Protein AF-A0A9D6K7U7-F1 (afdb_monomer)

Mean predicted aligned error: 4.44 Å

Sequence (67 aa):
MRLEKIHLKKNARYIIERILELGNLDAIYWLQMAYSSQNIIETLNTSRAVSKRSRIFWKLWFGVEDA

Nearest PDB structures (foldseek):
  1tro-assembly1_C  TM=3.731E-01  e=6.271E+00  Escherichia coli str. K-12 substr. W3110

Radius of gyration: 12.05 Å; Cα contacts (8 Å, |Δi|>4): 41; chains: 1; bounding box: 40×22×26 Å

Structure (mmCIF, N/CA/C/O backbone):
data_AF-A0A9D6K7U7-F1
#
_entry.id   AF-A0A9D6K7U7-F1
#
loop_
_atom_site.group_PDB
_atom_site.id
_atom_site.type_symbol
_atom_site.label_atom_id
_atom_site.label_alt_id
_atom_site.label_comp_id
_atom_site.label_asym_id
_atom_site.label_entity_id
_atom_site.label_seq_id
_atom_site.pdbx_PDB_ins_code
_atom_site.Cartn_x
_atom_site.Cartn_y
_atom_site.Cartn_z
_atom_site.occupancy
_atom_site.B_iso_or_equiv
_atom_site.auth_seq_id
_atom_site.auth_comp_id
_atom_site.auth_asym_id
_atom_site.auth_atom_id
_atom_site.pdbx_PDB_model_n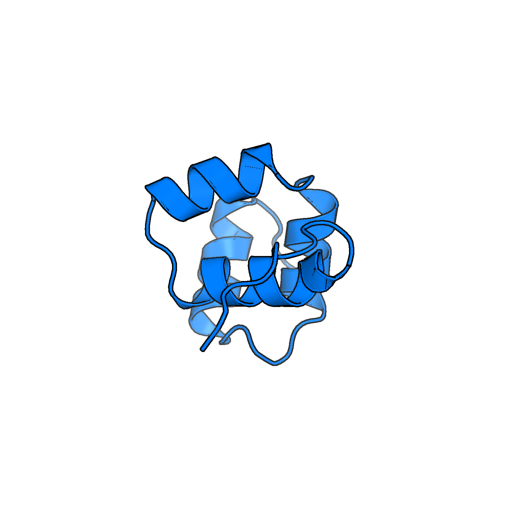um
ATOM 1 N N . MET A 1 1 ? 23.212 -9.169 -5.675 1.00 46.28 1 MET A N 1
ATOM 2 C CA . MET A 1 1 ? 21.745 -9.311 -5.792 1.00 46.28 1 MET A CA 1
ATOM 3 C C . MET A 1 1 ? 21.331 -8.758 -7.145 1.00 46.28 1 MET A C 1
ATOM 5 O O . MET A 1 1 ? 21.487 -7.566 -7.369 1.00 46.28 1 MET A O 1
ATOM 9 N N . ARG A 1 2 ? 20.927 -9.616 -8.087 1.00 57.22 2 ARG A N 1
ATOM 10 C CA . ARG A 1 2 ? 20.495 -9.175 -9.417 1.00 57.22 2 ARG A CA 1
ATOM 11 C C . ARG A 1 2 ? 19.023 -8.771 -9.288 1.00 57.22 2 ARG A C 1
ATOM 13 O O . ARG A 1 2 ? 18.194 -9.618 -8.973 1.00 57.22 2 ARG A O 1
ATOM 20 N N . LEU A 1 3 ? 18.715 -7.482 -9.438 1.00 56.91 3 LEU A N 1
ATOM 21 C CA . LEU A 1 3 ? 17.342 -6.961 -9.492 1.00 56.91 3 LEU A CA 1
ATOM 22 C C . LEU A 1 3 ? 16.728 -7.352 -10.844 1.00 56.91 3 LEU A C 1
ATOM 24 O O . LEU A 1 3 ? 16.451 -6.512 -11.696 1.00 56.91 3 LEU A O 1
ATOM 28 N N . GLU A 1 4 ? 16.620 -8.654 -11.094 1.00 62.19 4 GLU A N 1
ATOM 29 C CA . GLU A 1 4 ? 15.925 -9.159 -12.266 1.00 62.19 4 GLU A CA 1
ATOM 30 C C . GLU A 1 4 ? 14.472 -8.682 -12.173 1.00 62.19 4 GLU A C 1
ATOM 32 O O . GLU A 1 4 ? 13.827 -8.829 -11.136 1.00 62.19 4 GLU A O 1
ATOM 37 N N . LYS A 1 5 ? 14.030 -8.004 -13.238 1.00 75.62 5 LYS A N 1
ATOM 38 C CA . LYS A 1 5 ? 12.738 -7.325 -13.425 1.00 75.62 5 LYS A CA 1
ATOM 39 C C . LYS A 1 5 ? 11.671 -7.731 -12.400 1.00 75.62 5 LYS A C 1
ATOM 41 O O . LYS A 1 5 ? 11.081 -8.809 -12.490 1.00 75.62 5 LYS A O 1
ATOM 46 N N . ILE A 1 6 ? 11.373 -6.833 -11.460 1.00 78.75 6 ILE A N 1
ATOM 47 C CA . ILE A 1 6 ? 10.253 -7.016 -10.535 1.00 78.75 6 ILE A CA 1
ATOM 48 C C . ILE A 1 6 ? 8.964 -7.099 -11.361 1.00 78.75 6 ILE A C 1
ATOM 50 O O . ILE A 1 6 ? 8.530 -6.124 -11.973 1.00 78.75 6 ILE A O 1
ATOM 54 N N . HIS A 1 7 ? 8.328 -8.271 -11.369 1.00 87.94 7 HIS A N 1
ATOM 55 C CA . HIS A 1 7 ? 7.015 -8.427 -11.985 1.00 87.94 7 HIS A CA 1
ATOM 56 C C . HIS A 1 7 ? 5.956 -7.743 -11.114 1.00 87.94 7 HIS A C 1
ATOM 58 O O . HIS A 1 7 ? 5.538 -8.298 -10.097 1.00 87.94 7 HIS A O 1
ATOM 64 N N . LEU A 1 8 ? 5.510 -6.556 -11.531 1.00 88.69 8 LEU A N 1
ATOM 65 C CA . LEU A 1 8 ? 4.581 -5.714 -10.765 1.00 88.69 8 LEU A CA 1
ATOM 66 C C . LEU A 1 8 ? 3.270 -6.435 -10.428 1.00 88.69 8 LEU A C 1
ATOM 68 O O . LEU A 1 8 ? 2.823 -6.419 -9.290 1.00 88.69 8 LEU A O 1
ATOM 72 N N . LYS A 1 9 ? 2.696 -7.166 -11.389 1.00 89.06 9 LYS A N 1
ATOM 73 C CA . LYS A 1 9 ? 1.450 -7.917 -11.162 1.00 8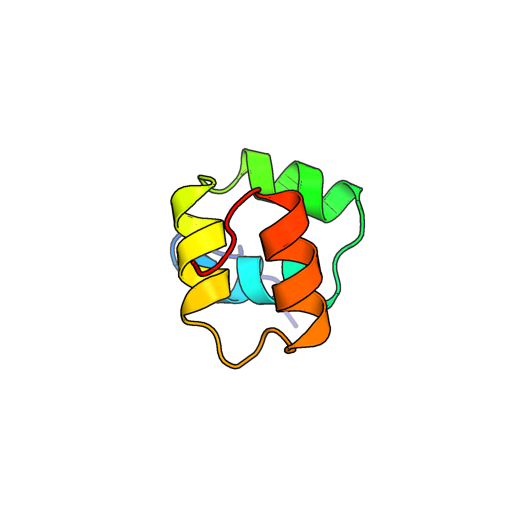9.06 9 LYS A CA 1
ATOM 74 C C . LYS A 1 9 ? 1.640 -9.113 -10.225 1.00 89.06 9 LYS A C 1
ATOM 76 O O . LYS A 1 9 ? 0.862 -9.294 -9.298 1.00 89.06 9 LYS A O 1
ATOM 81 N N . LYS A 1 10 ? 2.689 -9.918 -10.443 1.00 90.94 10 LYS A N 1
ATOM 82 C CA . LYS A 1 10 ? 2.952 -11.132 -9.645 1.00 90.94 10 LYS A CA 1
ATOM 83 C C . LYS A 1 10 ? 3.285 -10.797 -8.190 1.00 90.94 10 LYS A C 1
ATOM 85 O O . LYS A 1 10 ? 2.932 -11.553 -7.295 1.00 90.94 10 LYS A O 1
ATOM 90 N N . ASN A 1 11 ? 3.953 -9.668 -7.967 1.00 93.62 11 ASN A N 1
ATOM 91 C CA . ASN A 1 11 ? 4.422 -9.248 -6.650 1.00 93.62 11 ASN A CA 1
ATOM 92 C C . ASN A 1 11 ? 3.586 -8.103 -6.057 1.00 93.62 11 ASN A C 1
ATOM 94 O O . ASN A 1 11 ? 4.047 -7.450 -5.123 1.00 93.62 11 ASN A O 1
ATOM 98 N N . ALA A 1 12 ? 2.378 -7.859 -6.580 1.00 95.12 12 ALA A N 1
ATOM 99 C CA . ALA A 1 12 ? 1.557 -6.698 -6.235 1.00 95.12 12 ALA A CA 1
ATOM 100 C C . ALA A 1 12 ? 1.374 -6.534 -4.719 1.00 95.12 12 ALA A C 1
ATOM 102 O O . ALA A 1 12 ? 1.701 -5.481 -4.183 1.00 95.12 12 ALA A O 1
ATOM 103 N N . ARG A 1 13 ? 0.952 -7.600 -4.018 1.00 95.94 13 ARG A N 1
ATOM 104 C CA . ARG A 1 13 ? 0.768 -7.587 -2.555 1.00 95.94 13 ARG A CA 1
ATOM 105 C C . ARG A 1 13 ? 2.031 -7.117 -1.833 1.00 95.94 13 ARG A C 1
ATOM 107 O O . ARG A 1 13 ? 1.965 -6.168 -1.067 1.00 95.94 13 ARG A O 1
ATOM 114 N N . TYR A 1 14 ? 3.176 -7.735 -2.118 1.00 95.69 14 TYR A N 1
ATOM 115 C CA . TYR A 1 14 ? 4.436 -7.387 -1.459 1.00 95.69 14 TYR A CA 1
ATOM 116 C C . TYR A 1 14 ? 4.854 -5.938 -1.744 1.00 95.69 14 TYR A C 1
ATOM 118 O O . TYR A 1 14 ? 5.276 -5.222 -0.840 1.00 95.69 14 TYR A O 1
ATOM 126 N N . ILE A 1 15 ? 4.712 -5.482 -2.992 1.00 96.81 15 ILE A N 1
ATOM 127 C CA . ILE A 1 15 ? 5.060 -4.110 -3.383 1.00 96.81 15 ILE A CA 1
ATOM 128 C C . ILE A 1 15 ? 4.179 -3.101 -2.641 1.00 96.81 15 ILE A C 1
ATOM 130 O O . ILE A 1 15 ? 4.705 -2.158 -2.050 1.00 96.81 15 ILE A O 1
ATOM 134 N N . ILE A 1 16 ? 2.862 -3.327 -2.628 1.00 97.81 16 ILE A N 1
ATOM 135 C CA . ILE A 1 16 ? 1.905 -2.489 -1.901 1.00 97.81 16 ILE A CA 1
ATOM 136 C C . ILE A 1 16 ? 2.264 -2.471 -0.408 1.00 97.81 16 ILE A C 1
ATOM 138 O O . ILE A 1 16 ? 2.425 -1.400 0.166 1.00 97.81 16 ILE A O 1
ATOM 142 N N . GLU A 1 17 ? 2.485 -3.631 0.215 1.00 97.94 17 GLU A N 1
ATOM 143 C CA . GLU A 1 17 ? 2.858 -3.734 1.633 1.00 97.94 17 GLU A CA 1
ATOM 144 C C . GLU A 1 17 ? 4.140 -2.970 1.978 1.00 97.94 17 GLU A C 1
ATOM 146 O O . GLU A 1 17 ? 4.228 -2.366 3.044 1.00 97.94 17 GLU A O 1
ATOM 151 N N . ARG A 1 18 ? 5.162 -3.015 1.115 1.00 97.56 18 ARG A N 1
ATOM 152 C CA . ARG A 1 18 ? 6.430 -2.311 1.358 1.00 97.56 18 ARG A CA 1
ATOM 153 C C . ARG A 1 18 ? 6.290 -0.806 1.222 1.00 97.56 18 ARG A C 1
ATOM 155 O O . ARG A 1 18 ? 6.835 -0.090 2.056 1.00 97.56 18 ARG A O 1
ATOM 162 N N . ILE A 1 19 ? 5.550 -0.333 0.225 1.00 97.75 19 ILE A N 1
ATOM 163 C CA . ILE A 1 19 ? 5.341 1.104 0.039 1.00 97.75 19 ILE A CA 1
ATOM 164 C C . ILE A 1 19 ? 4.447 1.674 1.144 1.00 97.75 19 ILE A C 1
ATOM 166 O O . ILE A 1 19 ? 4.768 2.723 1.686 1.00 97.75 19 ILE A O 1
ATOM 170 N N . LEU A 1 20 ? 3.378 0.980 1.540 1.00 97.19 20 LEU A N 1
ATOM 171 C CA . LEU A 1 20 ? 2.517 1.458 2.625 1.00 97.19 20 LEU A CA 1
ATOM 172 C C . LEU A 1 20 ? 3.226 1.463 3.990 1.00 97.19 20 LEU A C 1
ATOM 174 O O . LEU A 1 20 ? 2.883 2.272 4.846 1.00 97.19 20 LEU A O 1
ATOM 178 N N . GLU A 1 21 ? 4.203 0.583 4.219 1.00 97.62 21 GLU A N 1
ATOM 179 C CA . GLU A 1 21 ? 4.907 0.536 5.507 1.00 97.62 21 GLU A CA 1
ATOM 180 C C . GLU A 1 21 ? 6.127 1.468 5.567 1.00 97.62 21 GLU A C 1
ATOM 182 O O . GLU A 1 21 ? 6.420 2.014 6.626 1.00 97.62 21 GLU A O 1
ATOM 187 N N . LEU A 1 22 ? 6.855 1.632 4.457 1.00 97.19 22 LEU A N 1
ATOM 188 C CA . LEU A 1 22 ? 8.181 2.271 4.441 1.00 97.19 22 LEU A CA 1
ATOM 189 C C . LEU A 1 22 ? 8.342 3.352 3.359 1.00 97.19 22 LEU A C 1
ATOM 191 O O . LEU A 1 22 ? 9.411 3.951 3.249 1.00 97.19 22 LEU A O 1
ATOM 195 N N . GLY A 1 23 ? 7.333 3.560 2.516 1.00 95.44 23 GLY A N 1
ATOM 196 C CA . GLY A 1 23 ? 7.400 4.467 1.375 1.00 95.44 23 GLY A CA 1
ATOM 197 C C . GLY A 1 23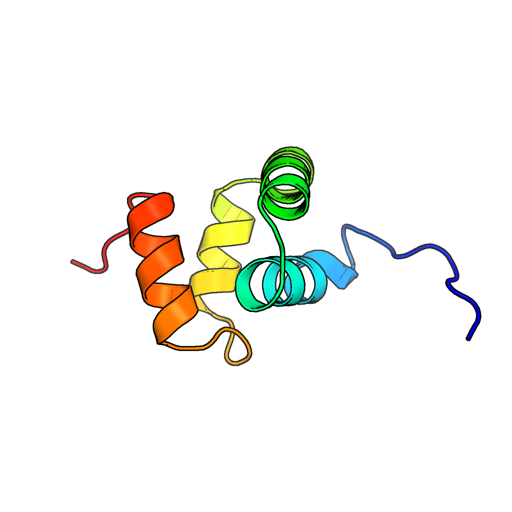 ? 7.326 5.942 1.763 1.00 95.44 23 GLY A C 1
ATOM 198 O O . GLY A 1 23 ? 6.763 6.320 2.788 1.00 95.44 23 GLY A O 1
ATOM 199 N N . ASN A 1 24 ? 7.884 6.785 0.896 1.00 96.19 24 ASN A N 1
ATOM 200 C CA . ASN A 1 24 ? 7.715 8.234 0.935 1.00 96.19 24 ASN A CA 1
ATOM 201 C C . ASN A 1 24 ? 6.548 8.672 0.026 1.00 96.19 24 ASN A C 1
ATOM 203 O O . ASN A 1 24 ? 5.910 7.848 -0.629 1.00 96.19 24 ASN A O 1
ATOM 207 N N . LEU A 1 25 ? 6.284 9.980 -0.041 1.00 95.00 25 LEU A N 1
ATOM 208 C CA . LEU A 1 25 ? 5.200 10.525 -0.866 1.00 95.00 25 LEU A CA 1
ATOM 209 C C . LEU A 1 25 ? 5.340 10.151 -2.351 1.00 95.00 25 LEU A C 1
ATOM 211 O O . LEU A 1 25 ? 4.361 9.725 -2.955 1.00 95.00 25 LEU A O 1
ATOM 215 N N . ASP A 1 26 ? 6.547 10.215 -2.918 1.00 97.69 26 ASP A N 1
ATOM 216 C CA . ASP A 1 26 ? 6.791 9.835 -4.318 1.00 97.69 26 ASP A CA 1
ATOM 217 C C . ASP A 1 26 ? 6.444 8.365 -4.590 1.00 97.69 26 ASP A C 1
ATOM 219 O O . ASP A 1 26 ? 5.818 8.035 -5.600 1.00 97.69 26 ASP A O 1
ATOM 223 N N . ALA A 1 27 ? 6.789 7.469 -3.660 1.00 96.88 27 ALA A N 1
ATOM 224 C CA . ALA A 1 27 ? 6.437 6.057 -3.752 1.00 96.88 27 ALA A CA 1
ATOM 225 C C . ALA A 1 27 ? 4.918 5.841 -3.702 1.00 96.88 27 ALA A C 1
ATOM 227 O O . ALA A 1 27 ? 4.408 4.947 -4.376 1.00 96.88 27 ALA A O 1
ATOM 228 N N . ILE A 1 28 ? 4.193 6.664 -2.943 1.00 95.62 28 ILE A N 1
ATOM 229 C CA . ILE A 1 28 ? 2.730 6.608 -2.848 1.00 95.62 28 ILE A CA 1
ATOM 230 C C . ILE A 1 28 ? 2.072 7.113 -4.128 1.00 95.62 28 ILE A C 1
ATOM 232 O O . ILE A 1 28 ? 1.164 6.451 -4.632 1.00 95.62 28 ILE A O 1
ATOM 236 N N . TYR A 1 29 ? 2.566 8.208 -4.711 1.00 96.44 29 TYR A N 1
ATOM 237 C CA . TYR A 1 29 ? 2.101 8.664 -6.022 1.00 96.44 29 TYR A CA 1
ATOM 238 C C . TYR A 1 29 ? 2.287 7.574 -7.078 1.00 96.44 29 TYR A C 1
ATOM 240 O O . TYR A 1 29 ? 1.352 7.241 -7.806 1.00 96.44 29 TYR A O 1
ATOM 248 N N . TRP A 1 30 ? 3.462 6.942 -7.111 1.00 97.56 30 TRP A N 1
ATOM 249 C CA . TRP A 1 30 ? 3.703 5.817 -8.009 1.00 97.56 30 TRP A CA 1
ATOM 250 C C . TRP A 1 30 ? 2.773 4.629 -7.724 1.00 97.56 30 TRP A C 1
ATOM 252 O O . TRP A 1 30 ? 2.240 4.028 -8.657 1.00 97.56 30 TRP A O 1
ATOM 262 N N . LEU A 1 31 ? 2.533 4.302 -6.450 1.00 97.31 31 LEU A N 1
ATOM 263 C CA . LEU A 1 31 ? 1.652 3.207 -6.045 1.00 97.31 31 LEU A CA 1
ATOM 264 C C . LEU A 1 31 ? 0.233 3.393 -6.591 1.00 97.31 31 LEU A C 1
ATOM 266 O O . LEU A 1 31 ? -0.334 2.444 -7.132 1.00 97.31 31 LEU A O 1
ATOM 270 N N . GLN A 1 32 ? -0.309 4.608 -6.484 1.00 95.62 32 GLN A N 1
ATOM 271 C CA . GLN A 1 32 ? -1.646 4.954 -6.972 1.00 95.62 32 GLN A CA 1
ATOM 272 C C . GLN A 1 32 ? -1.742 4.964 -8.506 1.00 95.62 32 GLN A C 1
ATOM 274 O O . GLN A 1 32 ? -2.824 4.760 -9.049 1.00 95.62 32 GLN A O 1
ATOM 279 N N . MET A 1 33 ? -0.626 5.160 -9.215 1.00 96.75 33 MET A N 1
ATOM 280 C CA . MET A 1 33 ? -0.571 4.998 -10.673 1.00 96.75 33 MET A CA 1
ATOM 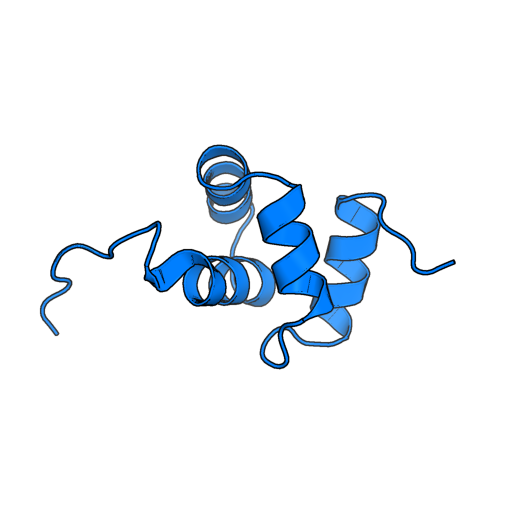281 C C . MET A 1 33 ? -0.452 3.526 -11.094 1.00 96.75 33 MET A C 1
ATOM 283 O O . MET A 1 33 ? -0.965 3.135 -12.141 1.00 96.75 33 MET A O 1
ATOM 287 N N . ALA A 1 34 ? 0.250 2.709 -10.304 1.00 96.75 34 ALA A N 1
ATOM 288 C CA . ALA A 1 34 ? 0.560 1.320 -10.639 1.00 96.75 34 ALA A CA 1
ATOM 289 C C . ALA A 1 34 ? -0.553 0.328 -10.261 1.00 96.75 34 ALA A C 1
ATOM 291 O O . ALA A 1 34 ? -0.691 -0.713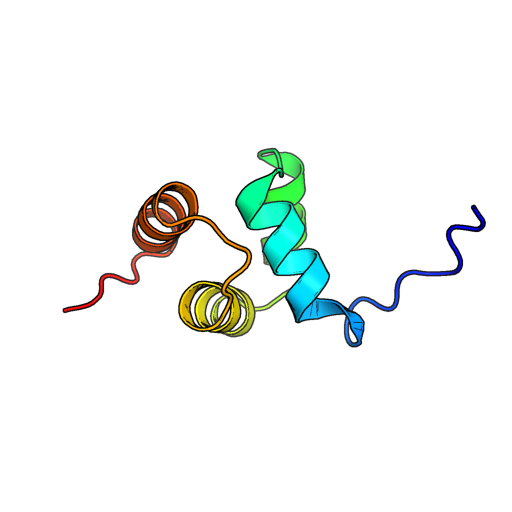 -10.912 1.00 96.75 34 ALA A O 1
ATOM 292 N N . TYR A 1 35 ? -1.337 0.621 -9.219 1.00 97.12 35 TYR A N 1
ATOM 293 C CA . TYR A 1 35 ? -2.385 -0.258 -8.701 1.00 97.12 35 TYR A CA 1
ATOM 294 C C . TYR A 1 35 ? -3.685 0.506 -8.465 1.00 97.12 35 TYR A C 1
ATOM 296 O O . TYR A 1 35 ? -3.680 1.657 -8.043 1.00 97.12 35 TYR A O 1
ATOM 304 N N . SER A 1 36 ? -4.817 -0.164 -8.692 1.00 96.25 36 SER A N 1
ATOM 305 C CA . SER A 1 36 ? -6.125 0.399 -8.363 1.00 96.25 36 SER A CA 1
ATOM 306 C C . SER A 1 36 ? -6.269 0.607 -6.855 1.00 96.25 36 SER A C 1
ATOM 308 O O . SER A 1 36 ? -5.755 -0.184 -6.056 1.00 96.25 36 SER A O 1
ATOM 310 N N . SER A 1 37 ? -7.053 1.613 -6.459 1.00 93.88 37 SER A N 1
ATOM 311 C CA . SER A 1 37 ? -7.401 1.839 -5.051 1.00 93.88 37 SER A CA 1
ATOM 312 C C . SER A 1 37 ? -7.975 0.579 -4.400 1.00 93.88 37 SER A C 1
ATOM 314 O O . SER A 1 37 ? -7.615 0.265 -3.273 1.00 93.88 37 SER A O 1
ATOM 316 N N . GLN A 1 38 ? -8.775 -0.206 -5.134 1.00 94.81 38 GLN A N 1
ATOM 317 C CA . GLN A 1 38 ? -9.321 -1.474 -4.643 1.00 94.81 38 GLN A CA 1
ATOM 318 C C . GLN A 1 38 ? -8.226 -2.479 -4.252 1.00 94.81 38 GLN A C 1
ATOM 320 O O . GLN A 1 38 ? -8.288 -3.042 -3.163 1.00 94.81 38 GLN A O 1
ATOM 325 N N . ASN A 1 39 ? -7.196 -2.670 -5.086 1.00 95.88 39 ASN A N 1
ATOM 326 C CA . ASN A 1 39 ? -6.089 -3.586 -4.779 1.00 95.88 39 ASN A CA 1
ATOM 327 C C . ASN A 1 39 ? -5.285 -3.117 -3.557 1.00 95.88 39 ASN A C 1
ATOM 329 O O . ASN A 1 39 ? -4.824 -3.932 -2.751 1.00 95.88 39 ASN A O 1
ATOM 333 N N . ILE A 1 40 ? -5.102 -1.800 -3.433 1.00 96.69 40 ILE A N 1
ATOM 334 C CA . ILE A 1 40 ? -4.389 -1.188 -2.311 1.00 96.69 40 ILE A CA 1
ATOM 335 C C . ILE A 1 40 ? -5.184 -1.400 -1.018 1.00 96.69 40 ILE A C 1
ATOM 337 O O . ILE A 1 40 ? -4.626 -1.892 -0.039 1.00 96.69 40 ILE A O 1
ATOM 341 N N . ILE A 1 41 ? -6.488 -1.115 -1.034 1.00 95.56 41 ILE A N 1
ATOM 342 C CA . ILE A 1 41 ? -7.397 -1.276 0.110 1.00 95.56 41 ILE A CA 1
ATOM 343 C C . ILE A 1 41 ? -7.528 -2.751 0.510 1.00 95.56 41 ILE A C 1
ATOM 345 O O . ILE A 1 41 ? -7.455 -3.081 1.693 1.00 95.56 41 ILE A O 1
ATOM 349 N N . GLU A 1 42 ? -7.657 -3.669 -0.448 1.00 95.75 42 GLU A N 1
ATOM 350 C CA . GLU A 1 42 ? -7.703 -5.107 -0.163 1.00 95.75 42 GLU A CA 1
ATOM 351 C C . GLU A 1 42 ? -6.405 -5.585 0.500 1.00 95.75 42 GLU A C 1
ATOM 353 O O . GLU A 1 42 ? -6.436 -6.322 1.491 1.00 95.75 42 GLU A O 1
ATOM 358 N N . THR A 1 43 ? -5.252 -5.123 0.010 1.00 96.00 43 THR A N 1
ATOM 359 C CA . THR A 1 43 ? -3.958 -5.429 0.633 1.00 96.00 43 THR A CA 1
ATOM 360 C C . THR A 1 43 ? -3.876 -4.835 2.036 1.00 96.00 43 THR A C 1
ATOM 362 O O . THR A 1 43 ? -3.454 -5.517 2.968 1.00 96.00 43 THR A O 1
ATOM 365 N N . LEU A 1 44 ? -4.340 -3.598 2.217 1.00 94.38 44 LEU A N 1
ATOM 366 C CA . LEU A 1 44 ? -4.388 -2.926 3.510 1.00 94.38 44 LEU A CA 1
ATOM 367 C C . LEU A 1 44 ? -5.250 -3.682 4.526 1.00 94.38 44 LEU A C 1
ATOM 369 O O . LEU A 1 44 ? -4.887 -3.738 5.697 1.00 94.38 44 LEU A O 1
ATOM 373 N N . ASN A 1 45 ? -6.357 -4.286 4.087 1.00 92.88 45 ASN A N 1
ATOM 374 C CA . ASN A 1 45 ? -7.267 -5.055 4.935 1.00 92.88 45 ASN A CA 1
ATOM 375 C C . ASN A 1 45 ? -6.749 -6.464 5.246 1.00 92.88 45 ASN A C 1
ATOM 377 O O . ASN A 1 45 ? -6.875 -6.926 6.379 1.00 92.88 45 ASN A O 1
ATOM 381 N N . THR A 1 46 ? -6.118 -7.136 4.284 1.00 94.69 46 THR A N 1
ATOM 382 C CA . THR A 1 46 ? -5.733 -8.554 4.416 1.00 94.6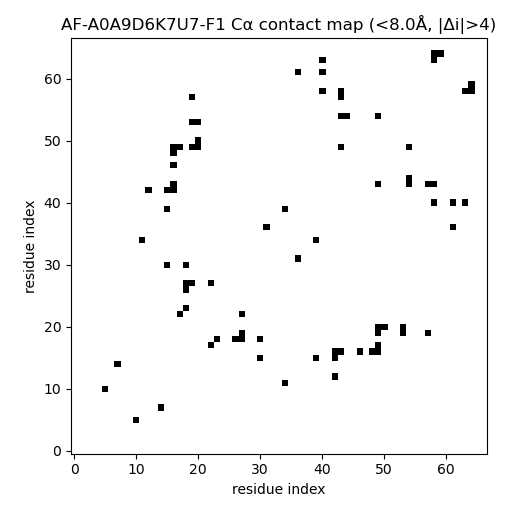9 46 THR A CA 1
ATOM 383 C C . THR A 1 46 ? -4.292 -8.783 4.872 1.00 94.69 46 THR A C 1
ATOM 385 O O . THR A 1 46 ? -3.987 -9.844 5.423 1.00 94.69 46 THR A O 1
ATOM 388 N N . SER A 1 47 ? -3.393 -7.815 4.669 1.00 94.56 47 SER A N 1
ATOM 389 C CA . SER A 1 47 ? -1.977 -7.962 5.014 1.00 94.56 47 SER A CA 1
ATOM 390 C C . SER A 1 47 ? -1.777 -8.126 6.519 1.00 94.56 47 SER A C 1
ATOM 392 O O . SER A 1 47 ? -2.482 -7.518 7.315 1.0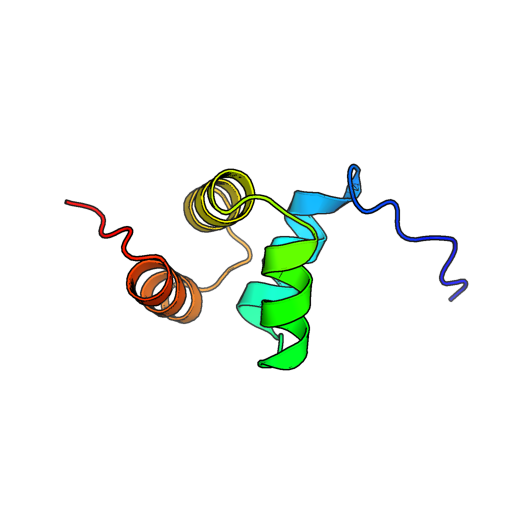0 94.56 47 SER A O 1
ATOM 394 N N . ARG A 1 48 ? -0.774 -8.903 6.933 1.00 93.88 48 ARG A N 1
ATOM 395 C CA . ARG A 1 48 ? -0.272 -8.920 8.323 1.00 93.88 48 ARG A CA 1
ATOM 396 C C . ARG A 1 48 ? 1.059 -8.177 8.474 1.00 93.88 48 ARG A C 1
ATOM 398 O O . ARG A 1 48 ? 1.536 -8.015 9.589 1.00 93.88 48 ARG A O 1
ATOM 405 N N . ALA A 1 49 ? 1.651 -7.751 7.357 1.00 95.81 49 ALA A N 1
ATOM 406 C CA . ALA A 1 49 ? 2.948 -7.084 7.305 1.00 95.81 49 ALA A CA 1
ATOM 407 C C . ALA A 1 49 ? 2.843 -5.557 7.439 1.00 95.81 49 ALA A C 1
ATOM 409 O O . ALA A 1 49 ? 3.833 -4.916 7.786 1.00 95.81 49 ALA A O 1
ATOM 410 N N . VAL A 1 50 ? 1.664 -4.986 7.162 1.00 96.88 50 VAL A N 1
ATOM 411 C CA . VAL A 1 50 ? 1.363 -3.568 7.406 1.00 96.88 50 VAL A CA 1
ATOM 412 C C . VAL A 1 50 ? 0.963 -3.391 8.866 1.00 96.88 50 VAL A C 1
ATOM 414 O O . VAL A 1 50 ? -0.014 -3.998 9.327 1.00 96.88 50 VAL A O 1
ATOM 417 N N . SER A 1 51 ? 1.709 -2.558 9.589 1.00 96.88 51 SER A N 1
ATOM 418 C CA . SER A 1 51 ? 1.492 -2.329 11.014 1.00 96.88 51 SER A CA 1
ATOM 419 C C . SER A 1 51 ? 0.134 -1.677 11.278 1.00 96.88 51 SER A C 1
ATOM 421 O O . SER A 1 51 ? -0.457 -1.020 10.417 1.00 96.88 51 SER A O 1
ATOM 423 N N . LYS A 1 52 ? -0.390 -1.835 12.501 1.00 95.12 52 LYS A N 1
ATOM 424 C CA . LYS A 1 52 ? -1.682 -1.242 12.888 1.00 95.12 52 LYS A CA 1
ATOM 425 C C . LYS A 1 52 ? -1.693 0.278 12.686 1.00 95.12 52 LYS A C 1
ATOM 427 O O . LYS A 1 52 ? -2.688 0.819 12.217 1.00 95.12 52 LYS A O 1
ATOM 432 N N . ARG A 1 53 ? -0.583 0.954 13.007 1.00 95.75 53 ARG A N 1
ATOM 433 C CA . ARG A 1 53 ? -0.445 2.409 12.857 1.00 95.75 53 ARG A CA 1
ATOM 434 C C . ARG A 1 53 ? -0.518 2.830 11.390 1.00 95.75 53 ARG A C 1
ATOM 436 O O . ARG A 1 53 ? -1.338 3.683 11.063 1.00 95.75 53 ARG A O 1
ATOM 443 N N . SER A 1 54 ? 0.282 2.205 10.524 1.00 96.50 54 SER A N 1
ATOM 444 C CA . SER A 1 54 ? 0.250 2.464 9.080 1.00 96.50 54 SER A CA 1
ATOM 445 C C . SER A 1 54 ? -1.131 2.168 8.503 1.00 96.50 54 SER A C 1
ATOM 447 O O . SER A 1 54 ? -1.666 2.961 7.737 1.00 96.50 54 SER A O 1
ATOM 449 N N . ARG A 1 55 ? -1.769 1.073 8.935 1.00 95.56 55 ARG A N 1
ATOM 450 C CA . ARG A 1 55 ? -3.122 0.716 8.498 1.00 95.56 55 ARG A CA 1
ATOM 451 C C . ARG A 1 55 ? -4.145 1.799 8.794 1.00 95.56 55 ARG A C 1
ATOM 453 O O . ARG A 1 55 ? -4.887 2.168 7.896 1.00 95.56 55 ARG A O 1
ATOM 460 N N . ILE A 1 56 ? -4.179 2.292 10.031 1.00 94.69 56 ILE A N 1
ATOM 461 C CA . ILE A 1 56 ? -5.112 3.350 10.437 1.00 94.69 56 ILE A CA 1
ATOM 462 C C . ILE A 1 56 ? -4.879 4.605 9.593 1.00 94.69 56 ILE A C 1
ATOM 464 O O . ILE A 1 56 ? -5.830 5.150 9.044 1.00 94.69 56 ILE A O 1
ATOM 468 N N . PHE A 1 57 ? -3.621 5.023 9.433 1.00 95.50 57 PHE A N 1
ATOM 469 C CA . PHE A 1 57 ? -3.286 6.189 8.617 1.00 95.50 57 PHE A CA 1
ATOM 470 C C . PHE A 1 57 ? -3.781 6.042 7.172 1.00 95.50 57 PHE A C 1
ATOM 472 O O . PHE A 1 57 ? -4.470 6.921 6.662 1.00 95.50 57 PHE A O 1
ATOM 479 N N . TRP A 1 58 ? -3.483 4.916 6.523 1.00 95.81 58 TRP A N 1
ATOM 480 C CA . TRP A 1 58 ? -3.889 4.704 5.136 1.00 95.81 58 TRP A CA 1
ATOM 481 C C . TRP A 1 58 ? -5.397 4.523 4.985 1.00 95.81 58 TRP A C 1
ATOM 483 O O . TRP A 1 58 ? -5.952 4.975 3.992 1.00 95.81 58 TRP A O 1
ATOM 493 N N . LYS A 1 59 ? -6.085 3.932 5.968 1.00 93.56 59 LYS A N 1
ATOM 494 C CA . LYS A 1 59 ? -7.551 3.860 5.959 1.00 93.56 59 LYS A CA 1
ATOM 495 C C . LYS A 1 59 ? -8.186 5.247 5.943 1.00 93.56 59 LYS A C 1
ATOM 497 O O . LYS A 1 59 ? -9.061 5.496 5.120 1.00 93.56 59 LYS A O 1
ATOM 502 N N . LEU A 1 60 ? -7.672 6.160 6.769 1.00 94.50 60 LEU A N 1
ATOM 503 C CA . LEU A 1 60 ? -8.088 7.564 6.773 1.00 94.50 60 LEU A CA 1
ATOM 504 C C . LEU A 1 60 ? -7.760 8.252 5.442 1.00 94.50 60 LEU A C 1
ATOM 506 O O . LEU A 1 60 ? -8.621 8.903 4.861 1.00 94.50 60 LEU A O 1
ATOM 510 N N . TRP A 1 61 ? -6.542 8.063 4.924 1.00 93.44 61 TRP A N 1
ATOM 511 C CA . TRP A 1 61 ? -6.115 8.633 3.640 1.00 93.44 61 TRP A CA 1
ATOM 512 C C . TRP A 1 61 ? -7.010 8.201 2.471 1.00 93.44 61 TRP A C 1
ATOM 514 O O . TRP A 1 61 ? -7.360 9.013 1.618 1.00 93.44 61 TRP A O 1
ATOM 524 N N . PHE A 1 62 ? -7.382 6.921 2.422 1.00 92.06 62 PHE A N 1
ATOM 525 C CA . PHE A 1 62 ? -8.227 6.359 1.368 1.00 92.06 62 PHE A CA 1
ATOM 526 C C . PHE A 1 62 ? -9.732 6.484 1.652 1.00 92.06 62 PHE A C 1
ATOM 528 O O . PHE A 1 62 ? -10.526 6.022 0.835 1.00 92.06 62 PHE A O 1
ATOM 535 N N . GLY A 1 63 ? -10.136 7.093 2.773 1.00 92.75 63 GLY A N 1
ATOM 536 C CA . GLY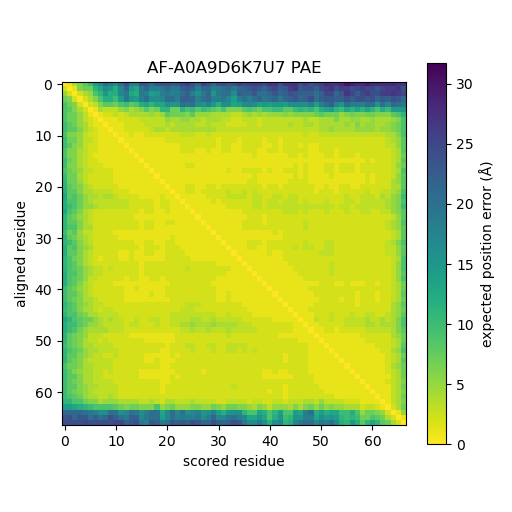 A 1 63 ? -11.545 7.272 3.136 1.00 92.75 63 GLY A CA 1
ATOM 537 C C . GLY A 1 63 ? -12.305 5.960 3.360 1.00 92.75 63 GLY A C 1
ATOM 538 O O . GLY A 1 63 ? -13.501 5.891 3.096 1.00 92.75 63 GLY A O 1
ATOM 539 N N . VAL A 1 64 ? -11.613 4.909 3.806 1.00 87.81 64 VAL A N 1
ATOM 540 C CA . VAL A 1 64 ? -12.189 3.592 4.113 1.00 87.81 64 VAL A CA 1
ATOM 541 C C . VAL A 1 64 ? -12.084 3.338 5.608 1.00 87.81 64 VAL A C 1
ATOM 543 O O . VAL A 1 64 ? -11.149 2.696 6.089 1.00 87.81 64 VAL A O 1
ATOM 546 N N . GLU A 1 65 ? -13.039 3.884 6.353 1.00 75.00 65 GLU A N 1
ATOM 547 C CA . GLU A 1 65 ? -13.239 3.534 7.757 1.00 75.00 65 GLU A CA 1
ATOM 548 C C . GLU A 1 65 ? -13.910 2.159 7.857 1.00 75.00 65 GLU A C 1
ATOM 550 O O . GLU A 1 65 ? -14.773 1.808 7.050 1.00 75.00 65 GLU A O 1
ATOM 555 N N . ASP A 1 66 ? -13.490 1.364 8.844 1.00 62.19 66 ASP A N 1
ATOM 556 C CA . ASP A 1 66 ? -14.312 0.240 9.284 1.00 62.19 66 ASP A CA 1
ATOM 557 C C . ASP A 1 66 ? -15.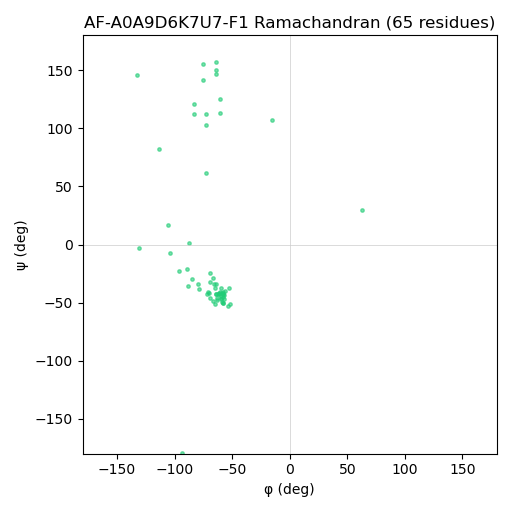482 0.863 10.056 1.00 62.19 66 ASP A C 1
ATOM 559 O O . ASP A 1 66 ? -15.245 1.496 11.087 1.00 62.19 66 ASP A O 1
ATOM 563 N N . ALA A 1 67 ? -16.700 0.758 9.519 1.00 48.06 67 ALA A N 1
ATOM 564 C CA . ALA A 1 67 ? -17.921 1.084 10.257 1.00 48.06 67 ALA A CA 1
ATOM 565 C C . ALA A 1 67 ? -18.056 0.222 11.523 1.00 48.06 67 ALA A C 1
ATOM 567 O O . ALA A 1 67 ? -17.654 -0.967 11.475 1.00 48.06 67 ALA A O 1
#

Foldseek 3Di:
DDPDDDPCVVCVLVLLLCCLAPNDPVSVVVNVVSDPPVSSLVSLVPPPSRDPVSSVVVCVVSVNDDD

pLDDT: mean 90.77, std 12.08, range [46.28, 97.94]

Secondary structure (DSSP, 8-state):
-------TTTTHHHHHHHHHHH--HHHHHHHHHHS-HHHHHHHHHH-SSS-HHHHHHHHHHTT----

Solvent-accessible surface area (backbone atoms only — not comparable to full-atom values): 4168 Å² total; per-residue (Å²): 135,84,85,68,78,80,54,61,80,87,40,38,66,63,54,50,42,48,39,66,64,72,45,55,70,70,49,49,56,49,44,63,72,75,41,55,69,65,61,51,51,50,40,60,71,70,48,84,81,45,48,72,67,49,41,53,53,51,25,62,75,70,71,52,74,86,127